Protein AF-A0A935RHL4-F1 (afdb_monomer_lite)

Foldseek 3Di:
DPPPLVVVLCCVQVPVVVVCVVPDDDPPAFEDEDEACSLQSLVVCCVPPVPSHPYTYRHHYNPPVPD

Sequence (67 aa):
MVGGSAAFRTFIRDELMPEIGKRYRGNGRTAIVGESAAGLFILETFFIEPTLFDTYIALSPSLWERP

pLDDT: mean 90.75, std 12.98, range [42.22, 98.38]

Secondary structure (DSSP, 8-state):
--SHHHHHHHHIIIIIHHHHHHHS---S--EEEEETHHHHHHHHHHHH-TTS-SEEEEES--TTS--

Radius of gyration: 12.77 Å; chains: 1; bounding box: 22×25×38 Å

Structure (mmCIF, N/CA/C/O backbone):
data_AF-A0A935RHL4-F1
#
_entry.id   AF-A0A935RHL4-F1
#
loop_
_atom_site.group_PDB
_atom_site.id
_atom_site.type_symbol
_atom_site.label_atom_id
_atom_site.label_alt_id
_atom_site.label_comp_id
_atom_site.label_asym_id
_atom_site.label_entity_id
_atom_site.label_seq_id
_atom_site.pdbx_PDB_ins_code
_atom_site.Cartn_x
_atom_site.Cartn_y
_atom_site.Cartn_z
_atom_site.occupancy
_atom_site.B_iso_or_equiv
_atom_site.auth_seq_id
_atom_site.auth_comp_id
_atom_site.auth_asym_id
_atom_site.auth_atom_id
_atom_site.pdbx_PDB_model_num
ATOM 1 N N . MET A 1 1 ? 10.374 -1.842 -16.852 1.00 43.12 1 MET A N 1
ATOM 2 C CA . MET A 1 1 ? 10.105 -2.515 -15.561 1.00 43.12 1 MET A CA 1
ATOM 3 C C . MET A 1 1 ? 8.598 -2.502 -15.325 1.00 43.12 1 MET A C 1
ATOM 5 O O . MET A 1 1 ? 8.099 -1.787 -14.471 1.00 43.12 1 MET A O 1
ATOM 9 N N . VAL A 1 2 ? 7.860 -3.217 -16.171 1.00 42.22 2 VAL A N 1
ATOM 10 C CA . VAL A 1 2 ? 6.416 -3.411 -16.006 1.00 42.22 2 VAL A CA 1
ATOM 11 C C . VAL A 1 2 ? 6.291 -4.628 -15.092 1.00 42.22 2 VAL A C 1
ATOM 13 O O . VAL A 1 2 ? 6.804 -5.684 -15.445 1.00 42.22 2 VAL A O 1
ATOM 16 N N . GLY A 1 3 ? 5.761 -4.455 -13.879 1.00 61.12 3 GLY A N 1
ATOM 17 C CA . GLY A 1 3 ? 5.565 -5.550 -12.914 1.00 61.12 3 GLY A CA 1
ATOM 18 C C . GLY A 1 3 ? 6.014 -5.260 -11.480 1.00 61.12 3 GLY A C 1
ATOM 19 O O . GLY A 1 3 ? 5.436 -5.814 -10.552 1.00 61.12 3 GLY A O 1
ATOM 20 N N . GLY A 1 4 ? 6.976 -4.352 -11.271 1.00 84.38 4 GLY A N 1
ATOM 21 C CA . GLY A 1 4 ? 7.466 -4.024 -9.924 1.00 84.38 4 GLY A CA 1
ATOM 22 C C . GLY A 1 4 ? 6.392 -3.388 -9.034 1.00 84.38 4 GLY A C 1
ATOM 23 O O . GLY A 1 4 ? 6.193 -3.831 -7.908 1.00 84.38 4 GLY A O 1
ATOM 24 N N . SER A 1 5 ? 5.649 -2.406 -9.560 1.00 90.75 5 SER A N 1
ATOM 25 C CA . SER A 1 5 ? 4.555 -1.748 -8.828 1.00 90.75 5 SER A CA 1
ATOM 26 C C . SER A 1 5 ? 3.408 -2.710 -8.518 1.00 90.75 5 SER A C 1
ATOM 28 O O . SER A 1 5 ? 2.961 -2.781 -7.380 1.00 90.75 5 SER A O 1
ATOM 30 N N . ALA A 1 6 ? 2.972 -3.508 -9.496 1.00 94.31 6 ALA A N 1
ATOM 31 C CA . ALA A 1 6 ? 1.886 -4.469 -9.314 1.00 94.31 6 ALA A CA 1
ATOM 32 C C . ALA A 1 6 ? 2.222 -5.549 -8.268 1.00 94.31 6 ALA A C 1
ATOM 34 O O . ALA A 1 6 ? 1.402 -5.834 -7.392 1.00 94.31 6 ALA A O 1
ATOM 35 N N . ALA A 1 7 ? 3.433 -6.117 -8.320 1.00 95.56 7 ALA A N 1
ATOM 36 C CA . ALA A 1 7 ? 3.888 -7.092 -7.331 1.00 95.56 7 ALA A CA 1
ATOM 37 C C . ALA A 1 7 ? 3.999 -6.463 -5.936 1.00 95.56 7 ALA A C 1
ATOM 39 O O . ALA A 1 7 ? 3.520 -7.035 -4.961 1.00 95.56 7 ALA A O 1
ATOM 40 N N . PHE A 1 8 ? 4.558 -5.253 -5.843 1.00 95.94 8 PHE A N 1
ATOM 41 C CA . PHE A 1 8 ? 4.682 -4.543 -4.573 1.00 95.94 8 PHE A CA 1
ATOM 42 C C . PHE A 1 8 ? 3.320 -4.185 -3.966 1.00 95.94 8 PHE A C 1
ATOM 44 O O . PHE A 1 8 ? 3.109 -4.382 -2.772 1.00 95.94 8 PHE A O 1
ATOM 51 N N . ARG A 1 9 ? 2.358 -3.739 -4.781 1.00 96.56 9 ARG A N 1
ATOM 52 C CA . ARG A 1 9 ? 0.986 -3.470 -4.329 1.00 96.56 9 ARG A CA 1
ATOM 53 C C . ARG A 1 9 ? 0.288 -4.735 -3.836 1.00 96.56 9 ARG A C 1
ATOM 55 O O . ARG A 1 9 ? -0.369 -4.696 -2.802 1.00 96.56 9 ARG A O 1
ATOM 62 N N . THR A 1 10 ? 0.471 -5.849 -4.544 1.00 97.25 10 THR A N 1
ATOM 63 C CA . THR A 1 10 ? -0.071 -7.159 -4.148 1.00 97.25 10 THR A CA 1
ATOM 64 C C . THR A 1 10 ? 0.494 -7.592 -2.799 1.00 97.25 10 THR A C 1
ATOM 66 O O . THR A 1 10 ? -0.274 -7.897 -1.895 1.00 97.25 10 THR A O 1
ATOM 69 N N . PHE A 1 11 ? 1.814 -7.508 -2.615 1.00 97.69 11 PHE A N 1
ATOM 70 C CA . PHE A 1 11 ? 2.457 -7.767 -1.325 1.00 97.69 11 PHE A CA 1
ATOM 71 C C . PHE A 1 11 ? 1.891 -6.877 -0.207 1.00 97.69 11 PHE A C 1
ATOM 73 O O . PHE A 1 11 ? 1.562 -7.360 0.876 1.00 97.69 11 PHE A O 1
ATOM 80 N N . ILE A 1 12 ? 1.735 -5.574 -0.463 1.00 97.56 12 ILE A N 1
ATOM 81 C CA . ILE A 1 12 ? 1.171 -4.644 0.521 1.00 97.56 12 ILE A CA 1
ATOM 82 C C . ILE A 1 12 ? -0.239 -5.077 0.941 1.00 97.56 12 ILE A C 1
ATOM 84 O O . ILE A 1 12 ? -0.522 -5.159 2.137 1.00 97.56 12 ILE A O 1
ATOM 88 N N . ARG A 1 13 ? -1.109 -5.350 -0.035 1.00 97.25 13 ARG A N 1
ATOM 89 C CA . ARG A 1 13 ? -2.526 -5.656 0.180 1.00 97.25 13 ARG A CA 1
ATOM 90 C C . ARG A 1 13 ? -2.739 -7.018 0.832 1.00 97.25 13 ARG A C 1
ATOM 92 O O . ARG A 1 13 ? -3.501 -7.122 1.788 1.00 97.25 13 ARG A O 1
ATOM 99 N N . ASP A 1 14 ? -2.081 -8.044 0.307 1.00 98.19 14 ASP A N 1
ATOM 100 C CA . ASP A 1 14 ? -2.427 -9.435 0.598 1.00 98.19 14 ASP A CA 1
ATOM 101 C C . ASP A 1 14 ? -1.563 -10.021 1.727 1.00 98.19 14 ASP A C 1
ATOM 103 O O . ASP A 1 14 ? -1.970 -10.979 2.385 1.00 98.19 14 ASP A O 1
ATOM 107 N N . GLU A 1 15 ? -0.404 -9.416 2.007 1.00 98.38 15 GLU A N 1
ATOM 108 C CA . GLU A 1 15 ? 0.523 -9.885 3.039 1.00 98.38 15 GLU A CA 1
ATOM 109 C C . GLU A 1 15 ? 0.725 -8.834 4.135 1.00 98.38 15 GLU A C 1
ATOM 111 O O . GLU A 1 15 ? 0.351 -9.059 5.286 1.00 98.38 15 GLU A O 1
ATOM 116 N N . LEU A 1 16 ? 1.270 -7.660 3.804 1.00 97.50 16 LEU A N 1
ATOM 117 C CA . LEU A 1 16 ? 1.716 -6.695 4.813 1.00 97.50 16 LEU A CA 1
ATOM 118 C C . LEU A 1 16 ? 0.564 -6.118 5.650 1.00 97.50 16 LEU A C 1
ATOM 120 O O . LEU A 1 16 ? 0.643 -6.112 6.880 1.00 97.50 16 LEU A O 1
ATOM 124 N N . MET A 1 17 ? -0.499 -5.623 5.011 1.00 96.06 17 MET A N 1
ATOM 125 C CA . MET A 1 17 ? -1.635 -5.014 5.712 1.00 96.06 17 MET A CA 1
ATOM 126 C C . MET A 1 17 ? -2.341 -6.007 6.659 1.00 96.06 17 MET A C 1
ATOM 128 O O . MET A 1 17 ? -2.526 -5.661 7.833 1.00 96.06 17 MET A O 1
ATOM 132 N N . PRO A 1 18 ? -2.672 -7.249 6.239 1.00 96.19 18 PRO A N 1
ATOM 133 C CA . PRO A 1 18 ? -3.205 -8.269 7.143 1.00 96.19 18 PRO A CA 1
ATOM 134 C C . PRO A 1 18 ? -2.268 -8.581 8.312 1.00 96.19 18 PRO A C 1
ATOM 136 O O . PRO A 1 18 ? -2.707 -8.709 9.455 1.00 96.19 18 PRO A O 1
ATOM 139 N N . GLU A 1 19 ? -0.967 -8.681 8.045 1.00 97.81 19 GLU A N 1
ATOM 140 C CA . GLU A 1 19 ? 0.043 -8.996 9.049 1.00 97.81 19 GLU A CA 1
ATOM 141 C C . GLU A 1 19 ? 0.219 -7.877 10.092 1.00 97.81 19 GLU A C 1
ATOM 143 O O . GLU A 1 19 ? 0.436 -8.169 11.274 1.00 97.81 19 GLU A O 1
ATOM 148 N N . ILE A 1 20 ? 0.062 -6.609 9.700 1.00 96.19 20 ILE A N 1
ATOM 149 C CA . ILE A 1 20 ? -0.003 -5.470 10.626 1.00 96.19 20 ILE A CA 1
ATOM 150 C C . ILE A 1 20 ? -1.288 -5.535 11.457 1.00 96.19 20 ILE A C 1
ATOM 152 O O . ILE A 1 20 ? -1.220 -5.419 12.680 1.00 96.19 20 ILE A O 1
ATOM 156 N N . GLY A 1 21 ? -2.442 -5.779 10.824 1.00 95.69 21 GLY A N 1
ATOM 157 C CA . GLY A 1 21 ? -3.741 -5.843 11.505 1.00 95.69 21 GLY A CA 1
ATOM 158 C C . GLY A 1 21 ? -3.843 -6.957 12.554 1.00 95.69 21 GLY A C 1
ATOM 159 O O . GLY A 1 21 ? -4.527 -6.793 13.562 1.00 95.69 21 GLY A O 1
ATOM 160 N N . LYS A 1 22 ? -3.123 -8.071 12.362 1.00 96.44 22 LYS A N 1
ATOM 161 C CA . LYS A 1 22 ? -3.011 -9.154 13.357 1.00 96.44 22 LYS A CA 1
ATOM 162 C C . LYS A 1 22 ? -2.126 -8.779 14.546 1.00 96.44 22 LYS A C 1
ATOM 164 O O . LYS A 1 22 ? -2.414 -9.183 15.670 1.00 96.44 22 LYS A O 1
ATOM 169 N N . ARG A 1 23 ? -1.023 -8.062 14.301 1.00 97.50 23 ARG A N 1
ATOM 170 C CA . ARG A 1 23 ? -0.007 -7.759 15.327 1.00 97.50 23 ARG A CA 1
ATOM 171 C C . ARG A 1 23 ? -0.323 -6.508 16.138 1.00 97.50 23 ARG A C 1
ATOM 173 O O . ARG A 1 23 ? 0.070 -6.430 17.299 1.00 97.50 23 ARG A O 1
ATOM 180 N N . TYR A 1 24 ? -1.019 -5.541 15.548 1.00 95.88 24 TYR A N 1
ATOM 181 C CA . TYR A 1 24 ? -1.218 -4.221 16.135 1.00 95.88 24 TYR A CA 1
ATOM 182 C C . TYR A 1 24 ? -2.693 -3.812 16.094 1.00 95.88 24 TYR A C 1
ATOM 184 O O . TYR A 1 24 ? -3.360 -3.926 15.067 1.00 95.88 24 TYR A O 1
ATOM 192 N N . ARG A 1 25 ? -3.211 -3.273 17.209 1.00 92.94 25 ARG A N 1
ATOM 193 C CA . ARG A 1 25 ? -4.552 -2.664 17.242 1.00 92.94 25 ARG A CA 1
ATOM 194 C C . ARG A 1 25 ? -4.540 -1.343 16.477 1.00 92.94 25 ARG A C 1
ATOM 196 O O . ARG A 1 25 ? -4.069 -0.332 16.989 1.00 92.94 25 ARG A O 1
ATOM 203 N N . GLY A 1 26 ? -5.087 -1.365 15.267 1.00 89.31 26 GLY A N 1
ATOM 204 C CA . GLY A 1 26 ? -5.420 -0.170 14.495 1.00 89.31 26 GLY A CA 1
ATOM 205 C C . GLY A 1 26 ? -6.822 0.361 14.806 1.00 89.31 26 GLY A C 1
ATOM 206 O O . GLY A 1 26 ? -7.611 -0.269 15.508 1.00 89.31 26 GLY A O 1
ATOM 207 N N . ASN A 1 27 ? -7.147 1.522 14.241 1.00 92.69 27 ASN A N 1
ATOM 208 C CA . ASN A 1 27 ? -8.481 2.134 14.294 1.00 92.69 27 ASN A CA 1
ATOM 209 C C . ASN A 1 27 ? -9.296 1.894 13.006 1.00 92.69 27 ASN A C 1
ATOM 211 O O . ASN A 1 27 ? -10.309 2.554 12.790 1.00 92.69 27 ASN A O 1
ATOM 215 N N . GLY A 1 28 ? -8.833 0.986 12.142 1.00 91.12 28 GLY A N 1
ATOM 216 C CA . GLY A 1 28 ? -9.472 0.664 10.867 1.00 91.12 28 GLY A CA 1
ATOM 217 C C . GLY A 1 28 ? -9.225 1.671 9.742 1.00 91.12 28 GLY A C 1
ATOM 218 O O . GLY A 1 28 ? -9.711 1.435 8.646 1.00 91.12 28 GLY A O 1
ATOM 219 N N . ARG A 1 29 ? -8.474 2.758 9.982 1.00 95.50 29 ARG A N 1
ATOM 220 C CA . ARG A 1 29 ? -8.094 3.732 8.949 1.00 95.50 29 ARG A CA 1
ATOM 221 C C . ARG A 1 29 ? -6.680 3.474 8.452 1.00 95.50 29 ARG A C 1
ATOM 223 O O . ARG A 1 29 ? -5.773 3.202 9.239 1.00 95.50 29 ARG A O 1
ATOM 230 N N . THR A 1 30 ? -6.489 3.620 7.154 1.00 97.00 30 THR A N 1
ATOM 231 C CA . THR A 1 30 ? -5.260 3.296 6.436 1.00 97.00 30 THR A CA 1
ATOM 232 C C . THR A 1 30 ? -4.805 4.483 5.597 1.00 97.00 30 THR A C 1
ATOM 234 O O . THR A 1 30 ? -5.604 5.198 4.996 1.00 97.00 30 THR A O 1
ATOM 237 N N . ALA A 1 31 ? -3.500 4.727 5.570 1.00 97.38 31 ALA A N 1
ATOM 238 C CA . ALA A 1 31 ? -2.915 5.799 4.781 1.00 97.38 31 ALA A CA 1
ATOM 239 C C . ALA A 1 31 ? -1.593 5.341 4.172 1.00 97.38 31 ALA A C 1
ATOM 241 O O . ALA A 1 31 ? -0.850 4.592 4.809 1.00 97.38 31 ALA A O 1
ATOM 242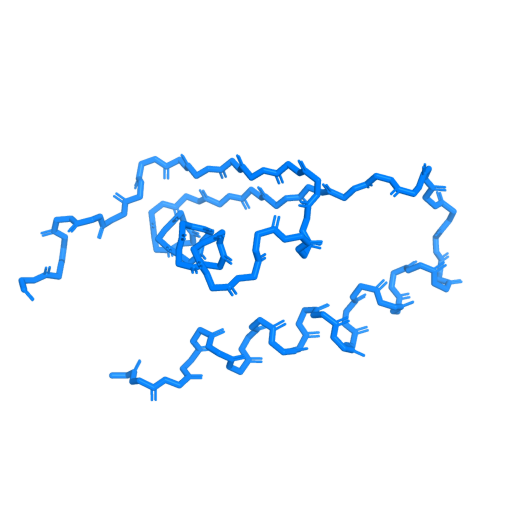 N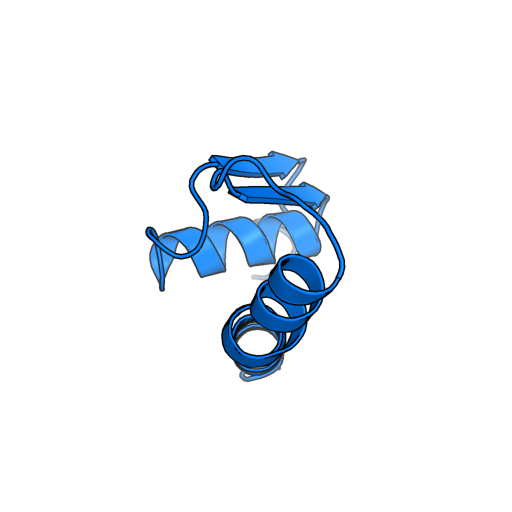 N . ILE A 1 32 ? -1.290 5.834 2.973 1.00 97.94 32 ILE A N 1
ATOM 243 C CA . ILE A 1 32 ? 0.001 5.638 2.316 1.00 97.94 32 ILE A CA 1
ATOM 244 C C . ILE A 1 32 ? 0.656 6.989 2.009 1.00 97.94 32 ILE A C 1
ATOM 246 O O . ILE A 1 32 ? 0.001 7.921 1.538 1.00 97.94 32 ILE A O 1
ATOM 250 N N . VAL A 1 33 ? 1.957 7.095 2.294 1.00 97.94 33 VAL A N 1
ATOM 251 C CA . VAL A 1 33 ? 2.772 8.297 2.069 1.00 97.94 33 VAL A CA 1
ATOM 252 C C . VAL A 1 33 ? 4.105 7.935 1.422 1.00 97.94 33 VAL A C 1
ATOM 254 O O . VAL A 1 33 ? 4.694 6.904 1.747 1.00 97.94 33 VAL A O 1
ATOM 257 N N . GLY A 1 34 ? 4.573 8.762 0.489 1.00 95.38 34 GLY A N 1
ATOM 258 C CA . GLY A 1 34 ? 5.790 8.489 -0.270 1.00 95.38 34 GLY A CA 1
ATOM 259 C C . GLY A 1 34 ? 6.242 9.674 -1.112 1.00 95.38 34 GLY A C 1
ATOM 260 O O . GLY A 1 34 ? 5.427 10.486 -1.550 1.00 95.38 34 GLY A O 1
ATOM 261 N N . GLU A 1 35 ? 7.551 9.758 -1.337 1.00 95.12 35 GLU A N 1
ATOM 262 C CA . GLU A 1 35 ? 8.214 10.843 -2.065 1.00 95.12 35 GLU A CA 1
ATOM 263 C C . GLU A 1 35 ? 8.850 10.346 -3.375 1.00 95.12 35 GLU A C 1
ATOM 265 O O . GLU A 1 35 ? 9.260 9.185 -3.463 1.00 95.12 35 GLU A O 1
ATOM 270 N N . SER A 1 36 ? 8.938 11.205 -4.398 1.00 92.19 36 SER A N 1
ATOM 271 C CA . SER A 1 36 ? 9.656 10.934 -5.656 1.00 92.19 36 SER A CA 1
ATOM 272 C C . SER A 1 36 ? 9.135 9.664 -6.350 1.00 92.19 36 SER A C 1
ATOM 274 O O . SER A 1 36 ? 7.969 9.622 -6.760 1.00 92.19 36 SER A O 1
ATOM 276 N N . ALA A 1 37 ? 9.941 8.605 -6.458 1.00 90.94 37 ALA A N 1
ATOM 277 C CA . ALA A 1 37 ? 9.533 7.327 -7.037 1.00 90.94 37 ALA A CA 1
ATOM 278 C C . ALA A 1 37 ? 8.392 6.655 -6.249 1.00 90.94 37 ALA A C 1
ATOM 280 O O . ALA A 1 37 ? 7.488 6.069 -6.848 1.00 90.94 37 ALA A O 1
ATOM 281 N N . ALA A 1 38 ? 8.385 6.778 -4.918 1.00 91.44 38 ALA A N 1
ATOM 282 C CA . ALA A 1 38 ? 7.290 6.270 -4.092 1.00 91.44 38 ALA A CA 1
ATOM 283 C C . ALA A 1 38 ? 6.022 7.124 -4.255 1.00 91.44 38 ALA A C 1
ATOM 285 O O . ALA A 1 38 ? 4.916 6.589 -4.246 1.00 91.44 38 ALA A O 1
ATOM 286 N N . GLY A 1 39 ? 6.170 8.432 -4.492 1.00 93.94 39 GLY A N 1
ATOM 287 C CA . GLY A 1 39 ? 5.052 9.309 -4.844 1.00 93.94 39 GLY A CA 1
ATOM 288 C C . GLY A 1 39 ? 4.374 8.886 -6.153 1.00 93.94 39 GLY A C 1
ATOM 289 O O . GLY A 1 39 ? 3.147 8.857 -6.234 1.00 93.94 39 GLY A O 1
ATOM 290 N N . LEU A 1 40 ? 5.157 8.479 -7.159 1.00 93.12 40 LEU A N 1
ATOM 291 C CA . LEU A 1 40 ? 4.620 7.936 -8.411 1.00 93.12 40 LEU A CA 1
ATOM 292 C C . LEU A 1 40 ? 3.859 6.617 -8.189 1.00 93.12 40 LEU A C 1
ATOM 294 O O . LEU A 1 40 ? 2.773 6.442 -8.736 1.00 93.12 40 LEU A O 1
ATOM 298 N N . PHE A 1 41 ? 4.388 5.720 -7.352 1.00 94.69 41 PHE A N 1
ATOM 299 C CA . PHE A 1 41 ? 3.698 4.482 -6.969 1.00 94.69 41 PHE A CA 1
ATOM 300 C C . PHE A 1 41 ? 2.355 4.748 -6.271 1.00 94.69 41 PHE A C 1
ATOM 302 O O . PHE A 1 41 ? 1.375 4.052 -6.532 1.00 94.69 41 PHE A O 1
ATOM 309 N N . ILE A 1 42 ? 2.288 5.767 -5.410 1.00 97.00 42 ILE A N 1
ATOM 310 C CA . ILE A 1 42 ? 1.053 6.156 -4.715 1.00 97.00 42 ILE A CA 1
ATOM 311 C C . ILE A 1 42 ? -0.008 6.633 -5.702 1.00 97.00 42 ILE A C 1
ATOM 313 O O . ILE A 1 42 ? -1.154 6.197 -5.605 1.00 97.00 42 ILE A O 1
ATOM 317 N N . LEU A 1 43 ? 0.363 7.480 -6.666 1.00 95.25 43 LEU A N 1
ATOM 318 C CA . LEU A 1 43 ? -0.567 7.939 -7.700 1.00 95.25 43 LEU A CA 1
ATOM 319 C C . LEU A 1 43 ? -1.042 6.781 -8.586 1.00 95.25 43 LEU A C 1
ATOM 321 O O . LEU A 1 43 ? -2.238 6.640 -8.824 1.00 95.25 43 LEU A O 1
ATOM 325 N N . GLU A 1 44 ? -0.128 5.919 -9.032 1.00 95.19 44 GLU A N 1
ATOM 326 C CA . GLU A 1 44 ? -0.458 4.734 -9.833 1.00 95.19 44 GLU A CA 1
ATOM 327 C C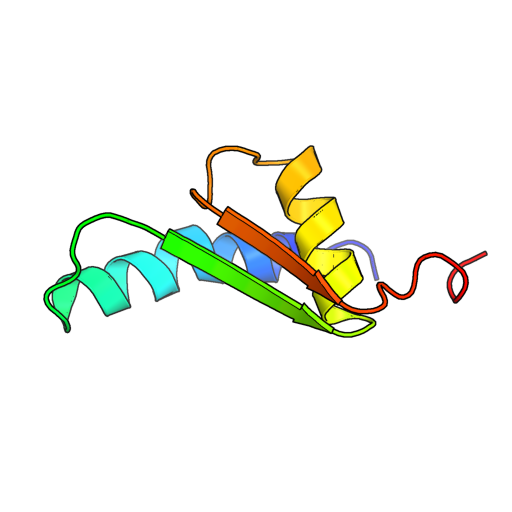 . GLU A 1 44 ? -1.388 3.772 -9.077 1.00 95.19 44 GLU A C 1
ATOM 329 O O . GLU A 1 44 ? -2.376 3.291 -9.632 1.00 95.19 44 GLU A O 1
ATOM 334 N N . THR A 1 45 ? -1.143 3.561 -7.783 1.00 96.94 45 THR A N 1
ATOM 335 C CA . THR A 1 45 ? -2.003 2.745 -6.920 1.00 96.94 45 THR A CA 1
ATOM 336 C C . THR A 1 45 ? -3.373 3.380 -6.708 1.00 96.94 45 THR A C 1
ATOM 338 O O . THR A 1 45 ? -4.365 2.664 -6.769 1.00 96.94 45 THR A O 1
ATOM 341 N N . PHE A 1 46 ? -3.460 4.700 -6.522 1.00 97.12 46 PHE A N 1
ATOM 342 C CA . PHE A 1 46 ? -4.744 5.400 -6.422 1.00 97.12 46 PHE A CA 1
ATOM 343 C C . PHE A 1 46 ? -5.594 5.227 -7.689 1.00 97.12 46 PHE A C 1
ATOM 345 O O . PHE A 1 46 ? -6.793 4.985 -7.593 1.00 97.12 46 PHE A O 1
ATOM 352 N N . PHE A 1 47 ? -4.985 5.296 -8.876 1.00 96.50 47 PHE A N 1
ATOM 353 C CA . PHE A 1 47 ? -5.718 5.120 -10.133 1.00 96.50 47 PHE A CA 1
ATOM 354 C C . PHE A 1 47 ? -6.162 3.677 -10.397 1.00 96.50 47 PHE A C 1
ATOM 356 O O . PHE A 1 47 ? -7.192 3.478 -11.038 1.00 96.50 47 PHE A O 1
ATOM 363 N N . ILE A 1 48 ? -5.404 2.677 -9.937 1.00 96.44 48 ILE A N 1
ATOM 364 C CA . ILE A 1 48 ? -5.714 1.263 -10.202 1.00 96.44 48 ILE A CA 1
ATOM 365 C C . ILE A 1 48 ? -6.605 0.656 -9.106 1.00 96.44 48 ILE A C 1
ATOM 367 O O . ILE A 1 48 ? -7.518 -0.106 -9.411 1.00 96.44 48 ILE A O 1
ATOM 371 N N . GLU A 1 49 ? -6.366 0.998 -7.839 1.00 97.00 49 GLU A N 1
ATOM 372 C CA . GLU A 1 49 ? -7.081 0.477 -6.665 1.00 97.00 49 GLU A CA 1
ATOM 373 C C . GLU A 1 49 ? -7.372 1.613 -5.660 1.00 97.00 49 GLU A C 1
ATOM 375 O O . GLU A 1 49 ? -6.735 1.695 -4.604 1.00 97.00 49 GLU A O 1
ATOM 380 N N . PRO A 1 50 ? -8.341 2.503 -5.955 1.00 97.19 50 PRO A N 1
ATOM 381 C CA . PRO A 1 50 ? -8.605 3.711 -5.162 1.00 97.19 50 PRO A CA 1
ATOM 382 C C . PRO A 1 50 ? -9.130 3.440 -3.747 1.00 97.19 50 PRO A C 1
ATOM 384 O O . PRO A 1 50 ? -9.152 4.346 -2.922 1.00 97.19 50 PRO A O 1
ATOM 387 N N . THR A 1 51 ? -9.584 2.216 -3.468 1.00 97.19 51 THR A N 1
ATOM 388 C CA . THR A 1 51 ? -10.128 1.808 -2.164 1.00 97.19 51 THR A CA 1
ATOM 389 C C . THR A 1 51 ? -9.126 1.025 -1.320 1.00 97.19 51 THR A C 1
ATOM 391 O O . THR A 1 51 ? -9.506 0.486 -0.284 1.00 97.19 51 THR A O 1
ATOM 394 N N . LEU A 1 52 ? -7.874 0.886 -1.776 1.00 97.62 52 LEU A N 1
ATOM 395 C CA . LEU A 1 52 ? -6.855 0.141 -1.036 1.00 97.62 52 LEU A CA 1
ATOM 396 C C . LEU A 1 52 ? -6.422 0.880 0.239 1.00 97.62 52 LEU A C 1
ATOM 398 O O . LEU A 1 52 ? -6.140 0.240 1.249 1.00 97.62 52 LEU A O 1
ATOM 402 N N . PHE A 1 53 ? -6.392 2.213 0.195 1.00 98.12 53 PHE A N 1
ATOM 403 C CA . PHE A 1 53 ? -6.135 3.074 1.347 1.00 98.12 53 PHE A CA 1
ATOM 404 C C . PHE A 1 53 ? -7.244 4.116 1.502 1.00 98.12 53 PHE A C 1
ATOM 406 O O . PHE A 1 53 ? -7.853 4.528 0.520 1.00 98.12 53 PHE A O 1
ATOM 413 N N . ASP A 1 54 ? -7.468 4.606 2.72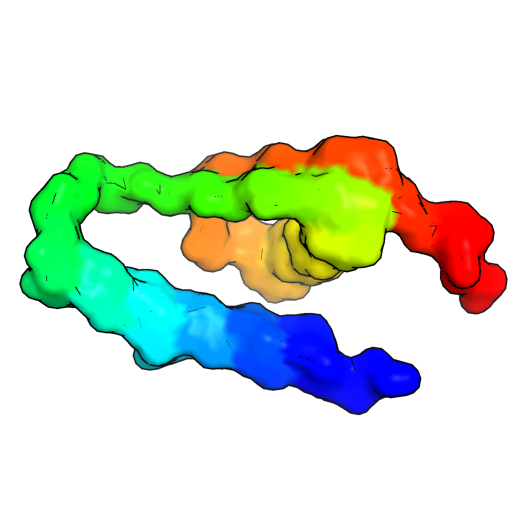2 1.00 98.06 54 ASP A N 1
ATOM 414 C CA . ASP A 1 54 ? -8.390 5.729 2.952 1.00 98.06 54 ASP A CA 1
ATOM 415 C C . ASP A 1 54 ? -7.759 7.078 2.570 1.00 98.06 54 ASP A C 1
ATOM 417 O O . ASP A 1 54 ? -8.457 8.011 2.172 1.00 98.06 54 ASP A O 1
ATOM 421 N N . THR A 1 55 ? -6.432 7.192 2.698 1.00 98.12 55 THR A N 1
ATOM 422 C CA . THR A 1 55 ? -5.683 8.430 2.446 1.00 98.12 55 THR A CA 1
ATOM 423 C C . THR A 1 55 ? -4.423 8.166 1.621 1.00 98.12 55 THR A C 1
ATOM 425 O O . THR A 1 55 ? -3.629 7.285 1.949 1.00 98.12 55 THR A O 1
ATOM 428 N N . TYR A 1 56 ? -4.186 9.003 0.607 1.00 98.25 56 TYR A N 1
ATOM 429 C CA . TYR A 1 56 ? -3.009 8.953 -0.265 1.00 98.25 56 TYR A CA 1
ATOM 430 C C . TYR A 1 56 ? -2.244 10.279 -0.192 1.00 98.25 56 TYR A C 1
ATOM 432 O O . TYR A 1 56 ? -2.824 11.342 -0.410 1.00 98.25 56 TYR A O 1
ATOM 440 N N . ILE A 1 57 ? -0.943 10.229 0.104 1.00 97.75 57 ILE A N 1
AT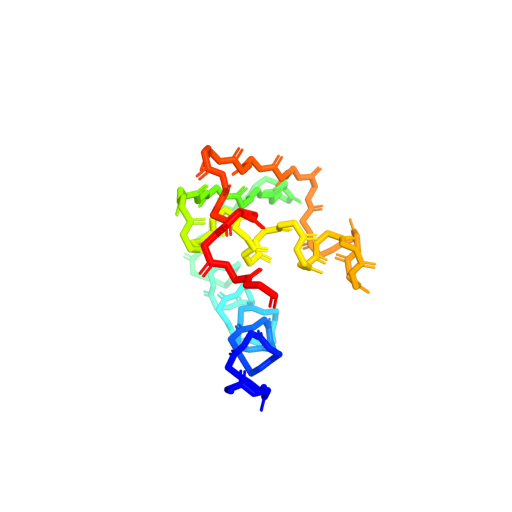OM 441 C CA . ILE A 1 57 ? -0.070 11.409 0.188 1.00 97.75 57 ILE A CA 1
ATOM 442 C C . ILE A 1 57 ? 1.162 11.187 -0.696 1.00 97.75 57 ILE A C 1
ATOM 444 O O . ILE A 1 57 ? 2.102 10.493 -0.311 1.00 97.75 57 ILE A O 1
ATOM 448 N N . ALA A 1 58 ? 1.169 11.791 -1.884 1.00 96.50 58 ALA A N 1
ATOM 449 C CA . ALA A 1 58 ? 2.307 11.756 -2.801 1.00 96.50 58 ALA A CA 1
ATOM 450 C C . ALA A 1 58 ? 3.086 13.077 -2.734 1.00 96.50 58 ALA A C 1
ATOM 452 O O . ALA A 1 58 ? 2.549 14.137 -3.053 1.00 96.50 58 ALA A O 1
ATOM 453 N N . LEU A 1 59 ? 4.355 13.012 -2.335 1.00 94.44 59 LEU A N 1
ATOM 454 C CA . LEU A 1 59 ? 5.249 14.165 -2.234 1.00 94.44 59 LEU A CA 1
ATOM 455 C C . LEU A 1 59 ? 6.189 14.196 -3.441 1.00 94.44 59 LEU A C 1
ATOM 457 O O . LEU A 1 59 ? 6.831 13.194 -3.747 1.00 94.44 59 LEU A O 1
ATOM 461 N N . SER A 1 60 ? 6.256 15.333 -4.138 1.00 90.94 60 SER A N 1
ATOM 462 C CA . SER A 1 60 ? 7.136 15.544 -5.302 1.00 90.94 60 SER A CA 1
ATOM 463 C C . SER A 1 60 ? 7.213 14.329 -6.250 1.00 90.94 60 SER A C 1
ATOM 465 O O . SER A 1 60 ? 8.313 13.842 -6.512 1.00 90.94 60 SER A O 1
ATOM 467 N N . PRO A 1 61 ? 6.074 13.768 -6.712 1.00 83.81 61 PRO A N 1
ATOM 468 C CA . PRO A 1 61 ? 6.088 12.544 -7.503 1.00 83.81 61 PRO A CA 1
ATOM 469 C C . PRO A 1 61 ? 6.893 12.759 -8.788 1.00 83.81 61 PRO A C 1
ATOM 471 O O . PRO A 1 61 ? 6.704 13.765 -9.476 1.00 83.81 61 PRO A O 1
ATOM 474 N N . SER A 1 62 ? 7.763 11.802 -9.123 1.00 82.25 62 SER A N 1
ATOM 475 C CA . SER A 1 62 ? 8.648 11.837 -10.301 1.00 82.25 62 SER A CA 1
ATOM 476 C C . SER A 1 62 ? 7.886 11.645 -11.626 1.00 82.25 62 SER A C 1
ATOM 478 O O . SER A 1 62 ? 8.193 10.757 -12.417 1.00 82.25 62 SER A O 1
ATOM 480 N N . LEU A 1 63 ? 6.862 12.468 -11.877 1.00 76.44 63 LEU A N 1
ATOM 481 C CA . LEU A 1 63 ? 6.015 12.427 -13.075 1.00 76.44 63 LEU A CA 1
ATOM 482 C C . LEU A 1 63 ? 6.791 12.766 -14.355 1.00 76.44 63 LEU A C 1
ATOM 484 O O . LEU A 1 63 ? 6.404 12.334 -15.433 1.00 76.44 63 LEU A O 1
ATOM 488 N N . TRP A 1 64 ? 7.870 13.541 -14.234 1.00 72.06 64 TRP A N 1
ATOM 489 C CA . TRP A 1 64 ? 8.643 14.092 -15.351 1.00 72.06 64 TRP A CA 1
ATOM 490 C C . TRP A 1 64 ? 9.950 13.334 -15.638 1.00 72.06 64 TRP A C 1
ATOM 492 O O . TRP A 1 64 ? 10.592 13.585 -16.652 1.00 72.06 64 TRP A O 1
ATOM 502 N N . GLU A 1 65 ? 10.353 12.394 -14.779 1.00 62.00 65 GLU A N 1
ATOM 503 C CA . GLU A 1 65 ? 11.603 11.623 -14.934 1.00 62.00 65 GLU A CA 1
ATOM 504 C C . GLU A 1 65 ? 11.445 10.396 -15.851 1.00 62.00 65 GLU A C 1
ATOM 506 O O . GLU A 1 65 ? 12.388 9.629 -16.065 1.00 62.00 65 GLU A O 1
ATOM 511 N N . ARG A 1 66 ? 10.242 10.182 -16.392 1.00 55.53 66 ARG A N 1
ATOM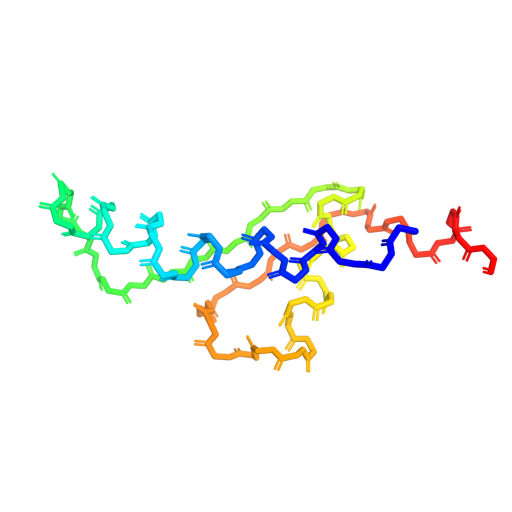 512 C CA . ARG A 1 66 ? 9.917 9.107 -17.333 1.00 55.53 66 ARG A CA 1
ATOM 513 C C . ARG A 1 66 ? 9.301 9.741 -18.589 1.00 55.53 66 ARG A C 1
ATOM 515 O O . ARG A 1 66 ? 8.175 10.221 -18.478 1.00 55.53 66 ARG A O 1
ATOM 522 N N . PRO A 1 67 ? 10.031 9.806 -19.721 1.00 54.62 67 PRO A N 1
ATOM 523 C CA . PRO A 1 67 ? 9.468 10.257 -20.993 1.00 54.62 67 PRO A CA 1
ATOM 524 C C . PRO A 1 67 ? 8.392 9.298 -21.514 1.00 54.62 67 PRO A C 1
ATOM 526 O O . PRO A 1 67 ? 8.451 8.091 -21.169 1.00 54.62 67 PRO A O 1
#